Protein AF-A0A849W8J8-F1 (afdb_monomer)

Nearest PDB structures (foldseek):
  1m8l-assembly1_A  TM=4.959E-01  e=6.503E-01  unclassified

Structure (mmCIF, N/CA/C/O backbone):
data_AF-A0A849W8J8-F1
#
_entry.id   AF-A0A849W8J8-F1
#
loop_
_atom_site.group_PDB
_atom_site.id
_atom_site.type_symbol
_atom_site.label_atom_id
_atom_site.label_alt_id
_atom_site.label_comp_id
_atom_site.label_asym_id
_atom_site.label_entity_id
_atom_site.label_seq_id
_atom_site.pdbx_PDB_ins_code
_atom_site.Cartn_x
_atom_site.Cartn_y
_atom_site.Cartn_z
_atom_site.occupancy
_atom_site.B_iso_or_equiv
_atom_site.auth_seq_id
_atom_site.auth_comp_id
_atom_site.auth_asym_id
_atom_site.auth_atom_id
_atom_site.pdbx_PDB_model_num
ATOM 1 N N . MET A 1 1 ? -1.276 -10.943 -43.941 1.00 53.03 1 MET A N 1
ATOM 2 C CA . MET A 1 1 ? -0.793 -9.681 -43.342 1.00 53.03 1 MET A CA 1
ATOM 3 C C . MET A 1 1 ? -0.806 -9.892 -41.832 1.00 53.03 1 MET A C 1
ATOM 5 O O . MET A 1 1 ? -1.826 -10.383 -41.367 1.00 53.03 1 MET A O 1
ATOM 9 N N . PRO A 1 2 ? 0.293 -9.684 -41.085 1.00 53.28 2 PRO A N 1
ATOM 10 C CA . PRO A 1 2 ? 0.269 -9.823 -39.628 1.00 53.28 2 PRO A CA 1
ATOM 11 C C . PRO A 1 2 ? -0.567 -8.690 -39.013 1.00 53.28 2 PRO A C 1
ATOM 13 O O . PRO A 1 2 ? -0.341 -7.524 -39.323 1.00 53.28 2 PRO A O 1
ATOM 16 N N . GLU A 1 3 ? -1.550 -9.045 -38.188 1.00 56.50 3 GLU A N 1
ATOM 17 C CA . GLU A 1 3 ? -2.406 -8.100 -37.460 1.00 56.50 3 GLU A CA 1
ATOM 18 C C . GLU A 1 3 ? -1.561 -7.224 -36.514 1.00 56.50 3 GLU A C 1
ATOM 20 O O . GLU A 1 3 ? -0.694 -7.759 -35.809 1.00 56.50 3 GLU A O 1
ATOM 25 N N . PRO A 1 4 ? -1.786 -5.898 -36.452 1.00 58.97 4 PRO A N 1
ATOM 26 C CA . PRO A 1 4 ? -1.140 -5.066 -35.452 1.00 58.97 4 PRO A CA 1
ATOM 27 C C . PRO A 1 4 ? -1.643 -5.513 -34.080 1.00 58.97 4 PRO A C 1
ATOM 29 O O . PRO A 1 4 ? -2.832 -5.407 -33.778 1.00 58.97 4 PRO A O 1
ATOM 32 N N . ARG A 1 5 ? -0.745 -6.023 -33.231 1.00 62.16 5 ARG A N 1
ATOM 33 C CA . ARG A 1 5 ? -1.063 -6.234 -31.818 1.00 62.16 5 ARG A CA 1
ATOM 34 C C . ARG A 1 5 ? -1.467 -4.874 -31.257 1.00 62.16 5 ARG A C 1
ATOM 36 O O . ARG A 1 5 ? -0.621 -4.001 -31.097 1.00 62.16 5 ARG A O 1
ATOM 43 N N . GLN A 1 6 ? -2.765 -4.673 -31.028 1.00 60.03 6 GLN A N 1
ATOM 44 C CA . GLN A 1 6 ? -3.277 -3.564 -30.230 1.00 60.03 6 GLN A CA 1
ATOM 45 C C . GLN A 1 6 ? -2.776 -3.781 -28.806 1.00 60.03 6 GLN A C 1
ATOM 47 O O . GLN A 1 6 ? -3.475 -4.327 -27.954 1.00 60.03 6 GLN A O 1
ATOM 52 N N . GLU A 1 7 ? -1.529 -3.403 -28.564 1.00 62.34 7 GLU A N 1
ATOM 53 C CA . GLU A 1 7 ? -0.994 -3.277 -27.222 1.00 62.34 7 GLU A CA 1
ATOM 54 C C . GLU A 1 7 ? -1.758 -2.098 -26.614 1.00 62.34 7 GLU A C 1
ATOM 56 O O . GLU A 1 7 ? -1.598 -0.935 -26.995 1.00 62.34 7 GLU A O 1
ATOM 61 N N . LYS A 1 8 ? -2.772 -2.436 -25.810 1.00 76.88 8 LYS A N 1
ATOM 62 C CA . LYS A 1 8 ? -3.707 -1.479 -25.225 1.00 76.88 8 LYS A CA 1
ATOM 63 C C . LYS A 1 8 ? -2.926 -0.622 -24.236 1.00 76.88 8 LYS A C 1
ATOM 65 O O . LYS A 1 8 ? -2.828 -0.965 -23.067 1.00 76.88 8 LYS A O 1
ATOM 70 N N . TRP A 1 9 ? -2.407 0.508 -24.701 1.00 79.75 9 TRP A N 1
ATOM 71 C CA . TRP A 1 9 ? -1.658 1.496 -23.913 1.00 79.75 9 TRP A CA 1
ATOM 72 C C . TRP A 1 9 ? -2.362 1.911 -22.605 1.00 79.75 9 TRP A C 1
ATOM 74 O O . TRP A 1 9 ? -1.715 2.234 -21.613 1.00 79.75 9 TRP A O 1
ATOM 84 N N . TRP A 1 10 ? -3.698 1.866 -22.572 1.00 83.38 10 TRP A N 1
ATOM 85 C CA . TRP A 1 10 ? -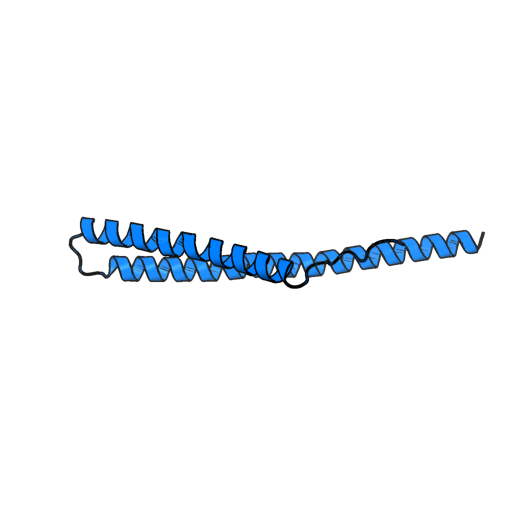4.479 2.142 -21.365 1.00 83.38 10 TRP A CA 1
ATOM 86 C C . TRP A 1 10 ? -4.487 0.980 -20.364 1.00 83.38 10 TRP A C 1
ATOM 88 O O . TRP A 1 10 ? -4.729 1.196 -19.182 1.00 83.38 10 TRP A O 1
ATOM 98 N N . GLN A 1 11 ? -4.287 -0.258 -20.825 1.00 86.12 11 GLN A N 1
ATOM 99 C CA . GLN A 1 11 ? -4.417 -1.471 -20.019 1.00 86.12 11 GLN A CA 1
ATOM 100 C C . GLN A 1 11 ? -3.281 -1.580 -19.002 1.00 86.12 11 GLN A C 1
ATOM 102 O O . GLN A 1 11 ? -3.533 -1.944 -17.858 1.00 86.12 11 GLN A O 1
ATOM 107 N N . GLU A 1 12 ? -2.063 -1.204 -19.389 1.00 82.75 12 GLU A N 1
ATOM 108 C CA . GLU A 1 12 ? -0.911 -1.151 -18.481 1.00 82.75 12 GLU A CA 1
ATOM 109 C C . GLU A 1 12 ? -1.114 -0.105 -17.378 1.00 82.75 12 GLU A C 1
ATOM 111 O O . GLU A 1 12 ? -0.963 -0.407 -16.192 1.00 82.75 12 GLU A O 1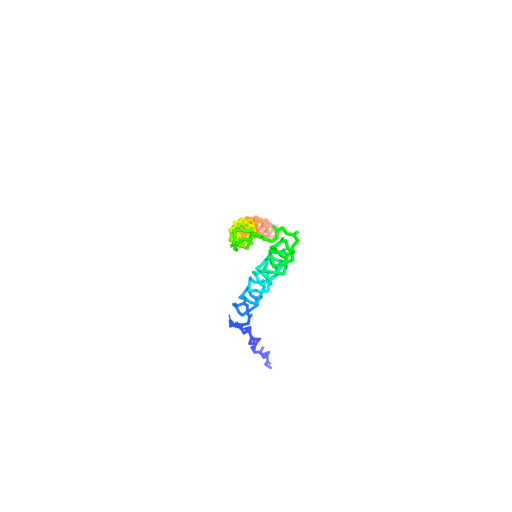
ATOM 116 N N . GLY A 1 13 ? -1.558 1.103 -17.749 1.00 85.38 13 GLY A N 1
ATOM 117 C CA . GLY A 1 13 ? -1.872 2.161 -16.785 1.00 85.38 13 GLY A CA 1
ATOM 118 C C . GLY A 1 13 ? -3.011 1.779 -15.835 1.00 85.38 13 GLY A C 1
ATOM 119 O O . GLY A 1 13 ? -2.930 2.024 -14.631 1.00 85.38 13 GLY A O 1
ATOM 120 N N . LEU A 1 14 ? -4.053 1.121 -16.355 1.00 91.25 14 LEU A N 1
ATOM 121 C CA . LEU A 1 14 ? -5.169 0.630 -15.546 1.00 91.25 14 LEU A CA 1
ATOM 122 C C . LEU A 1 14 ? -4.728 -0.486 -14.586 1.00 91.25 14 LEU A C 1
ATOM 124 O O . LEU A 1 14 ? -5.193 -0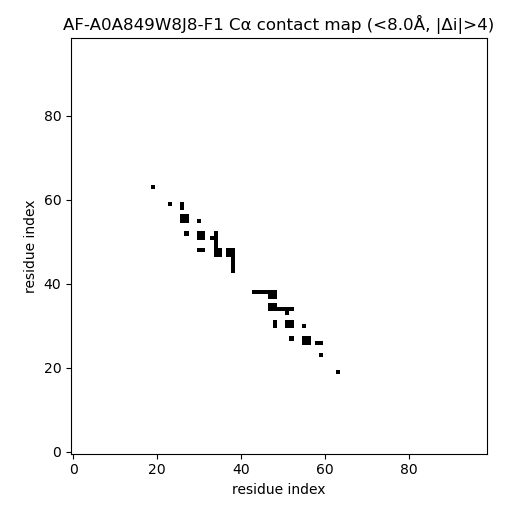.526 -13.450 1.00 91.25 14 LEU A O 1
ATOM 128 N N . GLY A 1 15 ? -3.819 -1.365 -15.019 1.00 88.81 15 GLY A N 1
ATOM 129 C CA . GLY A 1 15 ? -3.255 -2.432 -14.191 1.00 88.81 15 GLY A CA 1
ATOM 130 C C . GLY A 1 15 ? -2.489 -1.888 -12.986 1.00 88.81 15 GLY A C 1
ATOM 131 O O . GLY A 1 15 ? -2.773 -2.277 -11.854 1.00 88.81 15 GLY A O 1
ATOM 132 N N . LEU A 1 16 ? -1.598 -0.917 -13.208 1.00 85.12 16 LEU A N 1
ATOM 133 C CA . LEU A 1 16 ? -0.870 -0.235 -12.132 1.00 85.12 16 LEU A CA 1
ATOM 134 C C . LEU A 1 16 ? -1.815 0.493 -11.168 1.00 85.12 16 LEU A C 1
ATOM 136 O O . LEU A 1 16 ? -1.663 0.389 -9.951 1.00 85.12 16 LEU A O 1
ATOM 140 N N . ALA A 1 17 ? -2.819 1.199 -11.693 1.00 85.94 17 ALA A N 1
ATOM 141 C CA . ALA A 1 17 ? -3.799 1.897 -10.867 1.00 85.94 17 ALA A CA 1
ATOM 142 C C . ALA A 1 17 ? -4.610 0.929 -9.988 1.00 85.94 17 ALA A C 1
ATOM 144 O O . ALA A 1 17 ? -4.821 1.196 -8.804 1.00 85.94 17 ALA A O 1
ATOM 145 N N . MET A 1 18 ? -5.029 -0.211 -10.541 1.00 90.88 18 MET A N 1
ATOM 146 C CA . MET A 1 18 ? -5.757 -1.258 -9.817 1.00 90.88 18 MET A CA 1
ATOM 147 C C . MET A 1 18 ? -4.891 -1.914 -8.740 1.00 90.88 18 MET A C 1
ATOM 149 O O . MET A 1 18 ? -5.362 -2.129 -7.627 1.00 90.88 18 MET A O 1
ATOM 153 N N . GLU A 1 19 ? -3.620 -2.192 -9.027 1.00 86.44 19 GLU A N 1
ATOM 154 C CA . GLU A 1 19 ? -2.722 -2.785 -8.036 1.00 86.44 19 GLU A CA 1
ATOM 155 C C . GLU A 1 19 ? -2.431 -1.817 -6.878 1.00 86.44 19 GLU A C 1
ATOM 157 O O . GLU A 1 19 ? -2.460 -2.217 -5.712 1.00 86.44 19 GLU A O 1
ATOM 162 N N . LEU A 1 20 ? -2.214 -0.531 -7.175 1.00 83.88 20 LEU A N 1
ATOM 163 C CA . LEU A 1 20 ? -1.984 0.500 -6.160 1.00 83.88 20 LEU A CA 1
ATOM 164 C C . LEU A 1 20 ? -3.225 0.747 -5.298 1.00 83.88 20 LEU A C 1
ATOM 166 O O . LEU A 1 20 ? -3.130 0.771 -4.072 1.00 83.88 20 LEU A O 1
ATOM 170 N N . THR A 1 21 ? -4.394 0.911 -5.922 1.00 88.31 21 THR A N 1
ATOM 171 C CA . THR A 1 21 ? -5.659 1.115 -5.198 1.00 88.31 21 THR A CA 1
ATOM 172 C C . THR A 1 21 ? -6.049 -0.125 -4.398 1.00 88.31 21 THR A C 1
ATOM 174 O O . THR A 1 21 ? -6.431 0.003 -3.237 1.00 88.31 21 THR A O 1
ATOM 177 N N . GLY A 1 22 ? -5.857 -1.324 -4.953 1.00 88.38 22 GLY A N 1
ATOM 178 C CA . GLY A 1 22 ? -6.047 -2.587 -4.244 1.00 88.38 22 GLY A CA 1
ATOM 179 C C . GLY A 1 22 ? -5.154 -2.696 -3.008 1.00 88.38 22 GLY A C 1
ATOM 180 O O . GLY A 1 22 ? -5.635 -3.038 -1.928 1.00 88.38 22 GLY A O 1
ATOM 181 N N . TRP A 1 23 ? -3.874 -2.327 -3.129 1.00 84.25 23 TRP A N 1
ATOM 182 C CA . TRP A 1 23 ? -2.943 -2.347 -1.999 1.00 84.25 23 TRP A CA 1
ATOM 183 C C . TRP A 1 23 ? -3.224 -1.259 -0.956 1.00 84.25 23 TRP A C 1
ATOM 185 O O . TRP A 1 23 ? -2.914 -1.461 0.212 1.00 84.25 23 TRP A O 1
ATOM 195 N N . LEU A 1 24 ? -3.820 -0.129 -1.345 1.00 86.38 24 LEU A N 1
ATOM 196 C CA . LEU A 1 24 ? -4.199 0.964 -0.442 1.00 86.38 24 LEU A CA 1
ATOM 197 C C . LEU A 1 24 ? -5.448 0.634 0.386 1.00 86.38 24 LEU A C 1
ATOM 199 O O . LEU A 1 24 ? -5.518 0.964 1.568 1.00 86.38 24 LEU A O 1
ATOM 203 N N . ILE A 1 25 ? -6.427 -0.046 -0.212 1.00 89.00 25 ILE A N 1
ATOM 204 C CA . ILE A 1 25 ? -7.692 -0.397 0.450 1.00 89.00 25 ILE A CA 1
ATOM 205 C C . ILE A 1 25 ? -7.449 -1.340 1.639 1.00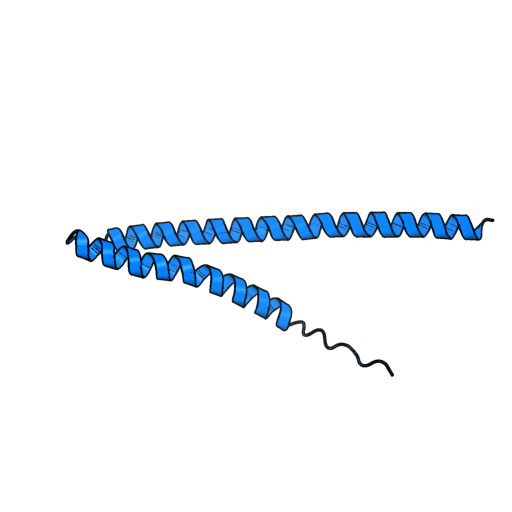 89.00 25 ILE A C 1
ATOM 207 O O . ILE A 1 25 ? -8.054 -1.157 2.693 1.00 89.00 25 ILE A O 1
ATOM 211 N N . ILE A 1 26 ? -6.540 -2.311 1.514 1.00 85.81 26 ILE A N 1
ATOM 212 C CA . ILE A 1 26 ? -6.255 -3.322 2.551 1.00 85.81 26 ILE A CA 1
ATOM 213 C C . ILE A 1 26 ? -5.840 -2.707 3.908 1.00 85.81 26 ILE A C 1
ATOM 215 O O . ILE A 1 26 ? -6.510 -2.981 4.906 1.00 85.81 26 ILE A O 1
ATOM 219 N N . PRO A 1 27 ? -4.779 -1.881 4.003 1.00 83.31 27 PRO A N 1
ATOM 220 C CA . PRO A 1 27 ? -4.351 -1.287 5.267 1.00 83.31 27 PRO A CA 1
ATOM 221 C C . PRO A 1 27 ? -5.371 -0.282 5.808 1.00 83.31 27 PRO A C 1
ATOM 223 O O . PRO A 1 27 ? -5.570 -0.219 7.020 1.00 83.31 27 PRO A O 1
ATOM 226 N N . VAL A 1 28 ? -6.051 0.466 4.931 1.00 85.12 28 VAL A N 1
ATOM 227 C CA . VAL A 1 28 ? -7.062 1.452 5.336 1.00 85.12 28 VAL A CA 1
ATOM 228 C C . VAL A 1 28 ? -8.276 0.765 5.961 1.00 85.12 28 VAL A C 1
ATOM 230 O O . VAL A 1 28 ? -8.662 1.113 7.076 1.00 85.12 28 VAL A O 1
ATOM 233 N N . LEU A 1 29 ? -8.855 -0.244 5.301 1.00 87.88 29 LEU A N 1
ATOM 234 C CA . LEU A 1 29 ? -9.978 -1.003 5.864 1.00 87.88 29 LEU A CA 1
ATOM 235 C C . LEU A 1 29 ? -9.558 -1.806 7.095 1.00 87.88 29 LEU A C 1
ATOM 237 O O . LEU A 1 29 ? -10.307 -1.851 8.071 1.00 87.88 29 LEU A O 1
ATOM 241 N N . GLY A 1 30 ? -8.368 -2.412 7.069 1.00 86.69 30 GLY A N 1
ATOM 242 C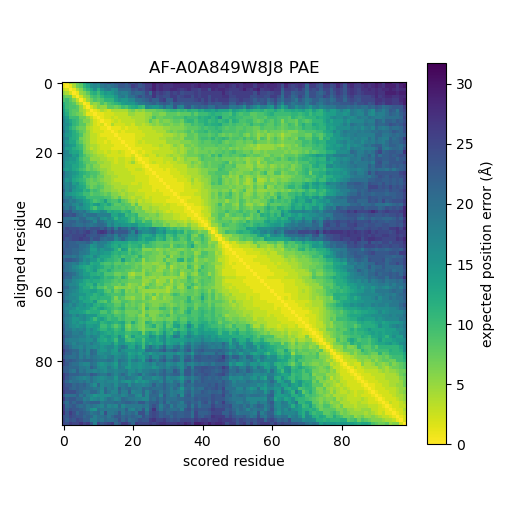 CA . GLY A 1 30 ? -7.819 -3.139 8.210 1.00 86.69 30 GLY A CA 1
ATOM 243 C C . GLY A 1 30 ? -7.753 -2.259 9.455 1.00 86.69 30 GLY A C 1
ATOM 244 O O . GLY A 1 30 ? -8.256 -2.642 10.509 1.00 86.69 30 GLY A O 1
ATOM 245 N N . ALA A 1 31 ? -7.230 -1.042 9.324 1.00 84.06 31 ALA A N 1
ATOM 246 C CA . ALA A 1 31 ? -7.169 -0.084 10.419 1.00 84.06 31 ALA A CA 1
ATOM 247 C C . ALA A 1 31 ? -8.535 0.453 10.848 1.00 84.06 31 ALA A C 1
ATOM 249 O O . ALA A 1 31 ? -8.731 0.703 12.035 1.00 84.06 31 ALA A O 1
ATOM 250 N N . LEU A 1 32 ? -9.490 0.589 9.924 1.00 83.12 32 LEU A N 1
ATOM 251 C CA . LEU A 1 32 ? -10.853 1.009 10.249 1.00 83.12 32 LEU A CA 1
ATOM 252 C C . LEU A 1 32 ? -11.540 -0.015 11.163 1.00 83.12 32 LEU A C 1
ATOM 254 O O . LEU A 1 32 ? -12.119 0.341 12.188 1.00 83.12 32 LEU A O 1
ATOM 258 N N . ILE A 1 33 ? -11.451 -1.298 10.802 1.00 85.12 33 ILE A N 1
ATOM 259 C CA . ILE A 1 33 ? -12.053 -2.397 11.564 1.00 85.12 33 ILE A CA 1
ATOM 260 C C . ILE A 1 33 ? -11.323 -2.566 12.897 1.00 85.12 33 ILE A C 1
ATOM 262 O O . ILE A 1 33 ? -11.965 -2.644 13.946 1.00 85.12 33 ILE A O 1
ATOM 266 N N . LEU A 1 34 ? -9.989 -2.575 12.866 1.00 82.88 34 LEU A N 1
ATOM 267 C CA . LEU A 1 34 ? -9.162 -2.773 14.051 1.00 82.88 34 LEU A CA 1
ATOM 268 C C . LEU A 1 34 ? -9.297 -1.606 15.038 1.00 82.88 34 LEU A C 1
ATOM 270 O O . LEU A 1 34 ? -9.478 -1.835 16.230 1.00 82.88 34 LEU A O 1
ATOM 274 N N . GLY A 1 35 ? -9.299 -0.366 14.544 1.00 76.69 35 GLY A N 1
ATOM 275 C CA . GLY A 1 35 ? -9.481 0.838 15.352 1.00 76.69 35 GLY A CA 1
ATOM 276 C C . GLY A 1 35 ? -10.854 0.890 16.015 1.00 76.69 35 GLY A C 1
ATOM 277 O O . GLY A 1 35 ? -10.942 1.189 17.202 1.00 76.69 35 GLY A O 1
ATOM 278 N N . LYS A 1 36 ? -11.918 0.513 15.293 1.00 75.56 36 LYS A N 1
ATOM 279 C CA . LYS A 1 36 ? -13.285 0.484 15.840 1.00 75.56 36 LYS A CA 1
ATOM 280 C C . LYS A 1 36 ? -13.482 -0.627 16.875 1.00 75.56 36 LYS A C 1
ATOM 282 O O . LYS A 1 36 ? -14.227 -0.444 17.834 1.00 75.56 36 LYS A O 1
ATOM 287 N N . TRP A 1 37 ? -12.823 -1.772 16.689 1.00 78.62 37 TRP A N 1
ATOM 288 C CA . TRP A 1 37 ? -12.816 -2.856 17.673 1.00 78.62 37 TRP A CA 1
ATOM 289 C C . TRP A 1 37 ? -12.064 -2.459 18.949 1.00 78.62 37 TRP A C 1
ATOM 291 O O . TRP A 1 37 ? -12.518 -2.752 20.055 1.00 78.62 37 TRP A O 1
ATOM 301 N N . LEU A 1 38 ? -10.948 -1.742 18.803 1.00 75.31 38 LEU A N 1
ATOM 302 C CA . LEU A 1 38 ? -10.145 -1.277 19.929 1.00 75.31 38 LEU A CA 1
ATOM 303 C C . LEU A 1 38 ? -10.864 -0.172 20.721 1.00 75.31 38 LEU A C 1
ATOM 305 O O . LEU A 1 38 ? -10.895 -0.240 21.945 1.00 75.31 38 LEU A O 1
ATOM 309 N N . ASP A 1 39 ? -11.531 0.770 20.049 1.00 72.44 39 ASP A N 1
ATOM 310 C CA . ASP A 1 39 ? -12.379 1.789 20.697 1.00 72.44 39 ASP A CA 1
ATOM 311 C C . ASP A 1 39 ? -13.479 1.154 21.561 1.00 72.44 39 ASP A C 1
ATOM 313 O O . ASP A 1 39 ? -13.650 1.517 22.724 1.00 72.44 39 ASP A O 1
ATOM 317 N N . GLN A 1 40 ? -14.180 0.142 21.029 1.00 73.31 40 GLN A N 1
ATOM 318 C CA . GLN A 1 40 ? -15.221 -0.583 21.771 1.00 73.31 40 GLN A CA 1
ATOM 319 C C . GLN A 1 40 ? -14.676 -1.348 22.981 1.00 73.31 40 GLN A C 1
ATOM 321 O O . GLN A 1 40 ? -15.410 -1.589 23.936 1.00 73.31 40 GLN A O 1
ATOM 326 N N . ARG A 1 41 ? -13.402 -1.754 22.950 1.00 74.38 41 ARG A N 1
ATOM 327 C CA . ARG A 1 41 ? -12.764 -2.487 24.049 1.00 74.38 41 ARG A CA 1
ATOM 328 C C . ARG A 1 41 ? -12.362 -1.572 25.206 1.00 74.38 41 ARG A C 1
ATOM 330 O O . ARG A 1 41 ? -12.356 -2.039 26.342 1.00 74.38 41 ARG A O 1
ATOM 337 N N . TYR A 1 42 ? -12.016 -0.317 24.921 1.00 73.94 42 TYR A N 1
ATOM 338 C CA . TYR A 1 42 ? -11.457 0.628 25.894 1.00 73.94 42 TYR A CA 1
ATOM 339 C C . TYR A 1 42 ? -12.418 1.757 26.306 1.00 73.94 42 TYR A C 1
ATOM 341 O O . TYR A 1 42 ? -11.999 2.626 27.069 1.00 73.94 42 TYR A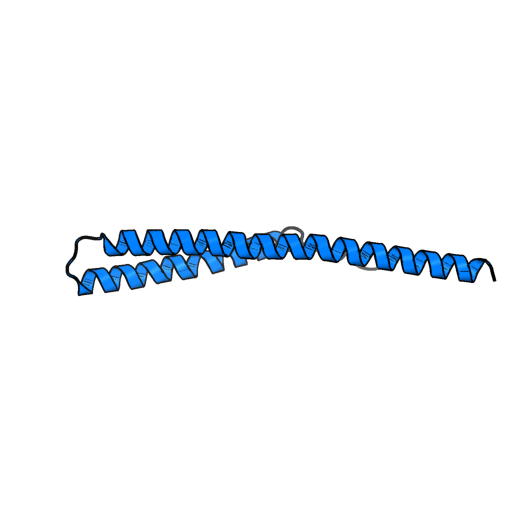 O 1
ATOM 349 N N . ASP A 1 43 ? -13.667 1.763 25.811 1.00 67.94 43 ASP A N 1
ATOM 350 C CA . ASP A 1 43 ? -14.703 2.790 26.084 1.00 67.94 43 ASP A CA 1
ATOM 351 C C . ASP A 1 43 ? -14.170 4.230 25.934 1.00 67.94 43 ASP A C 1
ATOM 353 O O . ASP A 1 43 ? -14.540 5.176 26.630 1.00 67.94 43 ASP A O 1
ATOM 357 N N . SER A 1 44 ? -13.183 4.373 25.052 1.00 60.84 44 SER A N 1
ATOM 358 C CA . SER A 1 44 ? -12.428 5.598 24.860 1.00 60.84 44 SER A CA 1
ATOM 359 C C . SER A 1 44 ? -13.055 6.361 23.699 1.00 60.84 44 SER A C 1
ATOM 361 O O . SER A 1 44 ? -13.433 5.773 22.690 1.00 60.84 44 SER A O 1
ATOM 363 N N . ALA A 1 45 ? -13.174 7.684 23.835 1.00 62.62 45 ALA A N 1
ATOM 364 C CA . ALA A 1 45 ? -13.490 8.572 22.714 1.00 62.62 45 ALA A CA 1
ATOM 365 C C . ALA A 1 45 ? -12.528 8.287 21.534 1.00 62.62 45 ALA A C 1
ATOM 367 O O . ALA A 1 45 ? -11.416 7.841 21.816 1.00 62.62 45 ALA A O 1
ATOM 368 N N . PRO A 1 46 ? -12.887 8.575 20.260 1.00 70.38 46 PRO A N 1
ATOM 369 C CA . PRO A 1 46 ? -12.318 7.958 1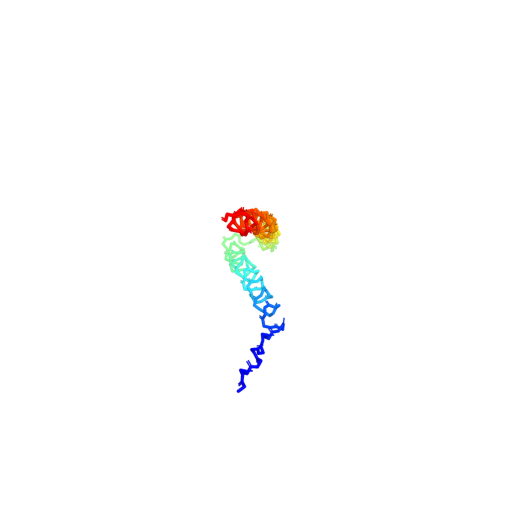9.046 1.00 70.38 46 PRO A CA 1
ATOM 370 C C . PRO A 1 46 ? -10.877 8.365 18.686 1.00 70.38 46 PRO A C 1
ATOM 372 O O . PRO A 1 46 ? -10.551 8.766 17.569 1.00 70.38 46 PRO A O 1
ATOM 375 N N . TRP A 1 47 ? -9.978 8.250 19.653 1.00 74.69 47 TRP A N 1
ATOM 376 C CA . TRP A 1 47 ? -8.550 8.511 19.589 1.00 74.69 47 TRP A CA 1
ATOM 377 C C . TRP A 1 47 ? -7.790 7.291 19.073 1.00 74.69 47 TRP A C 1
ATOM 379 O O . TRP A 1 47 ? -6.828 7.449 18.322 1.00 74.69 47 TRP A O 1
ATOM 389 N N . LEU A 1 48 ? -8.233 6.072 19.404 1.00 71.81 48 LEU A N 1
ATOM 390 C CA . LEU A 1 48 ? -7.629 4.839 18.883 1.00 71.81 48 LEU A CA 1
ATOM 391 C C . LEU A 1 48 ? -7.923 4.660 17.395 1.00 71.81 48 LEU A C 1
ATOM 393 O O . LEU A 1 48 ? -7.060 4.206 16.643 1.00 71.81 48 LEU A O 1
ATOM 397 N N . PHE A 1 49 ? -9.104 5.093 16.958 1.00 74.75 49 PHE A N 1
ATOM 398 C CA . PHE A 1 49 ? -9.437 5.208 15.545 1.00 74.75 49 PHE A CA 1
ATOM 399 C C . PHE A 1 49 ? -8.492 6.171 14.807 1.00 74.75 49 PHE A C 1
ATOM 401 O O . PHE A 1 49 ? -7.958 5.826 13.747 1.00 74.75 49 PHE A O 1
ATOM 408 N N . LEU A 1 50 ? -8.237 7.353 15.385 1.00 80.19 50 LEU A N 1
ATOM 409 C CA . LEU A 1 50 ? -7.320 8.348 14.821 1.00 80.19 50 LEU A CA 1
ATOM 410 C C . LEU A 1 50 ? -5.892 7.792 14.719 1.00 80.19 50 LEU A C 1
ATOM 412 O O . LEU A 1 50 ? -5.249 7.916 13.677 1.00 80.19 50 LEU A O 1
ATOM 416 N N . LEU A 1 51 ? -5.421 7.120 15.774 1.00 82.81 51 LEU A N 1
ATOM 417 C CA . LEU A 1 51 ? -4.099 6.499 15.817 1.00 82.81 51 LEU A CA 1
ATOM 418 C C . LEU A 1 51 ? -3.967 5.365 14.790 1.00 82.81 51 LEU A C 1
ATOM 420 O O . LEU A 1 51 ? -2.988 5.328 14.049 1.00 82.81 51 LEU A O 1
ATOM 424 N N . CYS A 1 52 ? -4.958 4.473 14.690 1.00 80.38 52 CYS A N 1
ATOM 425 C CA . CYS A 1 52 ? -4.962 3.398 13.693 1.00 80.38 52 CYS A CA 1
ATOM 426 C C . CYS A 1 52 ? -4.953 3.951 12.266 1.00 80.38 52 CYS A C 1
ATOM 428 O O . CYS A 1 52 ? -4.197 3.467 11.426 1.00 80.38 52 CYS A O 1
ATOM 430 N N . THR A 1 53 ? -5.742 4.991 11.998 1.00 82.00 53 THR A N 1
ATOM 431 C CA . THR A 1 53 ? -5.781 5.641 10.682 1.00 82.00 53 THR A CA 1
ATOM 432 C C . THR A 1 53 ? -4.440 6.297 10.350 1.00 82.00 53 THR A C 1
ATOM 434 O O . THR A 1 53 ? -3.932 6.123 9.243 1.00 82.00 53 THR A O 1
ATOM 437 N N . ALA A 1 54 ? -3.816 6.987 11.311 1.00 86.19 54 ALA A N 1
ATOM 438 C CA . ALA A 1 54 ? -2.492 7.582 11.138 1.00 86.19 54 ALA A CA 1
ATOM 439 C C . ALA A 1 54 ? -1.417 6.519 10.851 1.00 86.19 54 ALA A C 1
ATOM 441 O O . ALA A 1 54 ? -0.614 6.681 9.933 1.00 86.19 54 ALA A O 1
ATOM 442 N N . ILE A 1 55 ? -1.437 5.396 11.575 1.00 87.50 55 ILE A N 1
ATOM 443 C CA . ILE A 1 55 ? -0.514 4.276 11.351 1.00 87.50 55 ILE A CA 1
ATOM 444 C C . ILE A 1 55 ? -0.743 3.648 9.968 1.00 87.50 55 ILE A C 1
ATOM 446 O O . ILE A 1 55 ? 0.217 3.422 9.235 1.00 87.50 55 ILE A O 1
ATOM 450 N N . ALA A 1 56 ? -1.995 3.419 9.565 1.00 85.25 56 ALA A N 1
ATOM 451 C CA . ALA A 1 56 ? -2.329 2.881 8.244 1.00 85.25 56 ALA A CA 1
ATOM 452 C C . ALA A 1 56 ? -1.864 3.787 7.104 1.00 85.25 56 ALA A C 1
ATOM 454 O O . ALA A 1 56 ? -1.380 3.306 6.076 1.00 85.25 56 ALA A O 1
ATOM 455 N N . PHE A 1 57 ? -1.982 5.099 7.300 1.00 87.00 57 PHE A N 1
ATOM 456 C CA . PHE A 1 57 ? -1.513 6.094 6.351 1.00 87.00 57 PHE A CA 1
ATOM 457 C C . PHE A 1 57 ? 0.011 6.042 6.198 1.00 87.00 57 PHE A C 1
ATOM 459 O O . PHE A 1 57 ? 0.517 5.994 5.078 1.00 87.00 57 PHE A O 1
ATOM 466 N N . ILE A 1 58 ? 0.748 5.946 7.310 1.00 90.69 58 ILE A N 1
ATOM 467 C CA . ILE A 1 58 ? 2.211 5.796 7.293 1.00 90.69 58 ILE A CA 1
ATOM 468 C C . ILE A 1 58 ? 2.618 4.491 6.596 1.00 90.69 58 ILE A C 1
ATOM 470 O O . ILE A 1 58 ? 3.477 4.514 5.716 1.00 90.69 58 ILE A O 1
ATOM 474 N N . ILE A 1 59 ? 1.974 3.366 6.925 1.00 87.38 59 ILE A N 1
ATOM 475 C CA . ILE A 1 59 ? 2.242 2.063 6.295 1.00 87.38 59 ILE A CA 1
ATOM 476 C C . ILE A 1 59 ? 1.984 2.124 4.786 1.00 87.38 59 ILE A C 1
ATOM 478 O O . ILE A 1 59 ? 2.784 1.613 4.003 1.00 87.38 59 ILE A O 1
ATOM 482 N N . THR A 1 60 ? 0.904 2.785 4.370 1.00 85.62 60 THR A N 1
ATOM 483 C CA . THR A 1 60 ? 0.566 2.983 2.955 1.00 85.62 60 THR A CA 1
ATOM 484 C C . THR A 1 60 ? 1.644 3.794 2.239 1.00 85.62 60 THR A C 1
ATOM 486 O O . THR A 1 60 ? 2.160 3.348 1.215 1.00 85.62 60 THR A O 1
ATOM 489 N N . CYS A 1 61 ? 2.048 4.937 2.799 1.00 86.19 61 CYS A N 1
ATOM 490 C CA . CYS A 1 61 ? 3.120 5.765 2.245 1.00 86.19 61 CYS A CA 1
ATOM 491 C C . CYS A 1 61 ? 4.432 4.980 2.115 1.00 86.19 61 CYS A C 1
ATOM 493 O O . CYS A 1 61 ? 5.034 4.963 1.041 1.00 86.19 61 CYS A O 1
ATOM 495 N N . CYS A 1 62 ? 4.851 4.274 3.168 1.00 88.56 62 CYS A N 1
ATOM 496 C CA . CYS A 1 62 ? 6.062 3.456 3.135 1.00 88.56 62 CYS A CA 1
ATOM 497 C C . CYS A 1 62 ? 5.968 2.322 2.103 1.00 88.56 62 CYS A C 1
ATOM 499 O O . CYS A 1 62 ? 6.919 2.106 1.356 1.00 88.56 62 CYS A O 1
ATOM 501 N N . GLY A 1 63 ? 4.831 1.625 2.021 1.00 83.44 63 GLY A N 1
ATOM 502 C CA . GLY A 1 63 ? 4.620 0.523 1.080 1.00 83.44 63 GLY A CA 1
ATOM 503 C C . GLY A 1 63 ? 4.665 0.967 -0.383 1.00 83.44 63 GLY A C 1
ATOM 504 O O . GLY A 1 63 ? 5.313 0.314 -1.203 1.00 83.44 63 GLY A O 1
ATOM 505 N N . ILE A 1 64 ? 4.041 2.105 -0.703 1.00 83.62 64 ILE A N 1
ATOM 506 C CA . ILE A 1 64 ? 4.071 2.687 -2.052 1.00 83.62 64 ILE A CA 1
ATOM 507 C C . ILE A 1 64 ? 5.495 3.108 -2.417 1.00 83.62 64 ILE A C 1
ATOM 509 O O . ILE A 1 64 ? 5.965 2.758 -3.496 1.00 83.62 64 ILE A O 1
ATOM 513 N N . ILE A 1 65 ? 6.205 3.803 -1.519 1.00 85.69 65 ILE A N 1
ATOM 514 C CA . ILE A 1 65 ? 7.590 4.237 -1.758 1.00 85.69 65 ILE A CA 1
ATOM 515 C C . ILE A 1 65 ? 8.502 3.030 -1.989 1.00 85.69 65 ILE A C 1
ATOM 517 O O . ILE A 1 65 ? 9.316 3.049 -2.909 1.00 85.69 65 ILE A O 1
ATOM 521 N N . TYR A 1 66 ? 8.352 1.964 -1.199 1.00 86.81 66 TYR A N 1
ATOM 522 C CA . TYR A 1 66 ? 9.171 0.762 -1.341 1.00 86.81 66 TYR A CA 1
ATOM 523 C C . TYR A 1 66 ? 8.912 0.054 -2.675 1.00 86.81 66 TYR A C 1
ATOM 525 O O . TYR A 1 66 ? 9.858 -0.275 -3.389 1.00 86.81 66 TYR A O 1
ATOM 533 N N . LYS A 1 67 ? 7.638 -0.124 -3.058 1.00 82.25 67 LYS A N 1
ATOM 534 C CA . LYS A 1 67 ? 7.282 -0.690 -4.367 1.00 82.25 67 LYS A CA 1
ATOM 535 C C . LYS A 1 67 ? 7.797 0.187 -5.509 1.00 82.25 67 LYS A C 1
ATOM 537 O O . LYS A 1 67 ? 8.459 -0.327 -6.403 1.00 82.25 67 LYS A O 1
ATOM 542 N N . ALA A 1 68 ? 7.571 1.497 -5.456 1.00 82.56 68 ALA A N 1
ATOM 543 C CA . ALA A 1 68 ? 8.033 2.429 -6.482 1.00 82.56 68 ALA A CA 1
ATOM 544 C C . ALA A 1 68 ? 9.566 2.424 -6.628 1.00 82.56 68 ALA A C 1
ATOM 546 O O . ALA A 1 68 ? 10.080 2.403 -7.745 1.00 82.56 68 ALA A O 1
ATOM 547 N N . ALA A 1 69 ? 10.303 2.380 -5.514 1.00 83.00 69 ALA A N 1
ATOM 548 C CA . ALA A 1 69 ? 11.762 2.316 -5.520 1.00 83.00 69 ALA A CA 1
ATOM 549 C C . ALA A 1 69 ? 12.289 1.007 -6.130 1.00 83.00 69 ALA A C 1
ATOM 551 O O . ALA A 1 69 ? 13.266 1.031 -6.881 1.00 83.00 69 ALA A O 1
ATOM 552 N N . THR A 1 70 ? 11.640 -0.125 -5.846 1.00 82.06 70 THR A N 1
ATOM 553 C CA . THR A 1 70 ? 11.974 -1.414 -6.467 1.00 82.06 70 THR A CA 1
ATOM 554 C C . THR A 1 70 ? 11.720 -1.386 -7.972 1.00 82.06 70 THR A C 1
ATOM 556 O O . THR A 1 70 ? 12.627 -1.706 -8.737 1.00 82.06 70 THR A O 1
ATOM 559 N N . TRP A 1 71 ? 10.552 -0.904 -8.408 1.00 78.00 71 TRP A N 1
ATOM 560 C CA . TRP A 1 71 ? 10.222 -0.765 -9.832 1.00 78.00 71 TRP A CA 1
ATOM 561 C C . TRP A 1 71 ? 11.233 0.118 -10.575 1.00 78.00 71 TRP A C 1
ATOM 563 O O . TRP A 1 71 ? 11.700 -0.226 -11.659 1.00 78.00 71 TRP A O 1
ATOM 573 N N . MET A 1 72 ? 11.640 1.237 -9.975 1.00 76.69 72 MET A N 1
ATOM 574 C CA . MET A 1 72 ? 12.603 2.153 -10.588 1.00 76.69 72 MET A CA 1
ATOM 575 C C . MET A 1 72 ? 14.012 1.544 -10.720 1.00 76.69 72 MET A C 1
ATOM 577 O O . MET A 1 72 ? 14.736 1.836 -11.678 1.00 76.69 72 MET A O 1
ATOM 581 N N . ARG A 1 73 ? 14.402 0.661 -9.791 1.00 75.44 73 ARG A N 1
ATOM 582 C CA . ARG A 1 73 ? 15.664 -0.097 -9.852 1.00 75.44 73 ARG A CA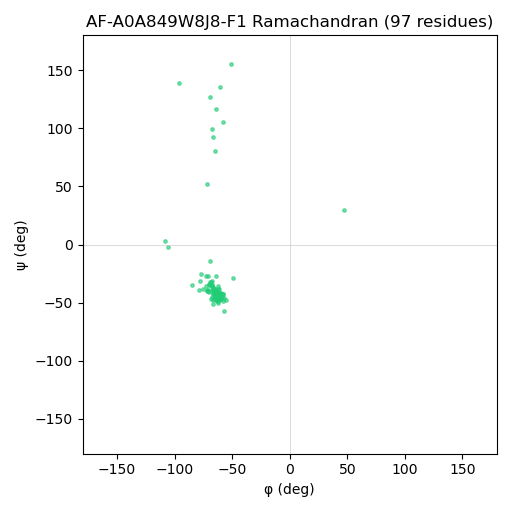 1
ATOM 583 C C . ARG A 1 73 ? 15.657 -1.197 -10.910 1.00 75.44 73 ARG A C 1
ATOM 585 O O . ARG A 1 73 ? 16.684 -1.445 -11.541 1.00 75.44 73 ARG A O 1
ATOM 592 N N . GLU A 1 74 ? 14.517 -1.838 -11.115 1.00 75.38 74 GLU A N 1
ATOM 593 C CA . GLU A 1 74 ? 14.364 -2.896 -12.114 1.00 75.38 74 GLU A CA 1
ATOM 594 C C . GLU A 1 74 ? 14.481 -2.325 -13.531 1.00 75.38 74 GLU A C 1
ATOM 596 O O . GLU A 1 74 ? 15.314 -2.778 -14.316 1.00 75.38 74 GLU A O 1
ATOM 601 N N . ILE A 1 75 ? 13.804 -1.200 -13.790 1.00 72.44 75 ILE A N 1
ATOM 602 C CA . ILE A 1 75 ? 13.892 -0.475 -15.067 1.00 72.44 75 ILE A CA 1
ATOM 603 C C . ILE A 1 75 ? 15.338 -0.059 -15.381 1.00 72.44 75 ILE A C 1
ATOM 605 O O . ILE A 1 75 ? 15.796 -0.194 -16.510 1.00 72.44 75 ILE A O 1
ATOM 609 N N . SER A 1 76 ? 16.098 0.431 -14.400 1.00 63.69 76 SER A N 1
ATOM 610 C CA . SER A 1 76 ? 17.487 0.863 -14.630 1.00 63.69 76 SER A CA 1
ATOM 611 C C . SER A 1 76 ? 18.460 -0.304 -14.849 1.00 63.69 76 SER A C 1
ATOM 613 O O . SER A 1 76 ? 19.454 -0.155 -15.565 1.00 63.69 76 SER A O 1
ATOM 615 N N . THR A 1 77 ? 18.166 -1.479 -14.292 1.00 64.81 77 THR A N 1
ATOM 616 C CA . THR A 1 77 ? 18.994 -2.682 -14.455 1.00 64.81 77 THR A CA 1
ATOM 617 C C . THR A 1 77 ? 18.748 -3.365 -15.803 1.00 64.81 77 THR A C 1
ATOM 619 O O . THR A 1 77 ? 19.706 -3.784 -16.463 1.00 64.81 77 THR A O 1
ATOM 622 N N . ASP A 1 78 ? 17.495 -3.419 -16.257 1.00 64.25 78 ASP A N 1
ATOM 623 C CA . ASP A 1 78 ? 17.128 -4.040 -17.536 1.00 64.25 78 ASP A CA 1
ATOM 624 C C . ASP A 1 78 ? 17.657 -3.264 -18.747 1.00 64.25 78 ASP A C 1
ATOM 626 O O . ASP A 1 78 ? 18.137 -3.869 -19.710 1.00 64.25 78 ASP A O 1
ATOM 630 N N . GLN A 1 79 ? 17.690 -1.931 -18.669 1.00 63.06 79 GLN A N 1
ATOM 631 C CA . GLN A 1 79 ? 18.272 -1.084 -19.718 1.00 63.06 79 GLN A CA 1
ATOM 632 C C . GLN A 1 79 ? 19.776 -1.344 -19.903 1.00 63.06 79 GLN A C 1
ATOM 634 O O . GLN A 1 79 ? 20.279 -1.394 -21.026 1.00 63.06 79 GLN A O 1
ATOM 639 N N . ASN A 1 80 ? 20.506 -1.568 -18.805 1.00 65.31 80 ASN A N 1
ATOM 640 C CA . ASN A 1 80 ? 21.939 -1.849 -18.858 1.00 65.31 80 ASN A CA 1
ATOM 641 C C . ASN A 1 80 ? 22.220 -3.260 -19.413 1.00 65.31 80 ASN A C 1
ATOM 643 O O . ASN A 1 80 ? 23.116 -3.451 -20.237 1.00 65.31 80 ASN A O 1
ATOM 647 N N . LYS A 1 81 ? 21.419 -4.265 -19.033 1.00 68.25 81 LYS A N 1
ATOM 648 C CA . LYS A 1 81 ? 21.546 -5.626 -19.582 1.00 68.25 81 LYS A CA 1
ATOM 649 C C . LYS A 1 81 ? 21.231 -5.698 -21.076 1.00 68.25 81 LYS A C 1
ATOM 651 O O . LYS A 1 81 ? 21.939 -6.407 -21.792 1.00 68.25 81 LYS A O 1
ATOM 656 N N . GLN A 1 82 ? 20.216 -4.974 -21.555 1.00 75.25 82 GLN A N 1
ATOM 657 C CA . GLN A 1 82 ? 19.903 -4.933 -22.986 1.00 75.25 82 GLN A CA 1
ATOM 658 C C . GLN A 1 82 ? 21.044 -4.321 -23.803 1.00 75.25 82 GLN A C 1
ATOM 660 O O . GLN A 1 82 ? 21.484 -4.944 -24.768 1.00 75.25 82 GLN A O 1
ATOM 665 N N . ASN A 1 83 ? 21.578 -3.168 -23.391 1.00 73.75 83 ASN A N 1
ATOM 666 C CA . ASN A 1 83 ? 22.676 -2.517 -24.113 1.00 73.75 83 ASN A CA 1
ATOM 667 C C . ASN A 1 83 ? 23.920 -3.409 -24.223 1.00 73.75 83 ASN A C 1
ATOM 669 O O . ASN A 1 83 ? 24.432 -3.594 -25.324 1.00 73.75 83 ASN A O 1
ATOM 673 N N . ASN A 1 84 ? 24.341 -4.055 -23.132 1.00 77.00 84 ASN A N 1
ATOM 674 C CA . ASN A 1 84 ? 25.504 -4.949 -23.163 1.00 77.00 84 ASN A CA 1
ATOM 675 C C . ASN A 1 84 ? 25.307 -6.157 -24.101 1.00 77.00 84 ASN A C 1
ATOM 677 O O . ASN A 1 84 ? 26.250 -6.604 -24.755 1.00 77.00 84 ASN A O 1
ATOM 681 N N . ASN A 1 85 ? 24.087 -6.698 -24.191 1.00 78.25 85 ASN A N 1
ATOM 682 C CA . ASN A 1 85 ? 23.788 -7.822 -25.083 1.00 78.25 85 ASN A CA 1
ATOM 683 C C . ASN A 1 85 ? 23.788 -7.383 -26.559 1.00 78.25 85 ASN A C 1
ATOM 685 O O . ASN A 1 85 ? 24.328 -8.081 -27.418 1.00 78.25 85 ASN A O 1
ATOM 689 N N . LEU A 1 86 ? 23.254 -6.193 -26.850 1.00 81.62 86 LEU A N 1
ATOM 690 C CA . LEU A 1 86 ? 23.287 -5.590 -28.186 1.00 81.62 86 LEU A CA 1
ATOM 691 C C . LEU A 1 86 ? 24.724 -5.301 -28.643 1.00 81.62 86 LEU A C 1
ATOM 693 O O . LEU A 1 86 ? 25.080 -5.612 -29.782 1.00 81.62 86 LEU A O 1
ATOM 697 N N . GLU A 1 87 ? 25.572 -4.785 -27.751 1.00 79.94 87 GLU A N 1
ATOM 698 C CA . GLU A 1 87 ? 26.996 -4.580 -28.022 1.00 79.94 87 GLU A CA 1
ATOM 699 C C . GLU A 1 87 ? 27.726 -5.905 -28.273 1.00 79.94 87 GLU A C 1
ATOM 701 O O . GLU A 1 87 ? 28.463 -6.021 -29.253 1.00 79.94 87 GLU A O 1
ATOM 706 N N . ALA A 1 88 ? 27.477 -6.940 -27.464 1.00 80.69 88 ALA A N 1
ATOM 707 C CA . ALA A 1 88 ? 28.066 -8.264 -27.668 1.00 80.69 88 ALA A CA 1
ATOM 708 C C . ALA A 1 88 ? 27.657 -8.885 -29.019 1.00 80.69 88 ALA A C 1
ATOM 710 O O . ALA A 1 88 ? 28.509 -9.394 -29.749 1.00 80.69 88 ALA A O 1
ATOM 711 N N . LYS A 1 89 ? 26.375 -8.788 -29.404 1.00 79.88 89 LYS A N 1
ATOM 712 C CA . LYS A 1 89 ? 25.871 -9.265 -30.708 1.00 79.88 89 LYS A CA 1
ATOM 713 C C . LYS A 1 89 ? 26.470 -8.496 -31.885 1.00 79.88 89 LYS A C 1
ATOM 715 O O . LYS A 1 89 ? 26.779 -9.101 -32.909 1.00 79.88 89 LYS A O 1
ATOM 720 N N . SER A 1 90 ? 26.649 -7.184 -31.732 1.00 81.88 90 SER A N 1
ATOM 721 C CA . SER A 1 90 ? 27.299 -6.320 -32.723 1.00 81.88 90 SER A CA 1
ATOM 722 C C . SER A 1 90 ? 28.747 -6.752 -32.979 1.00 81.88 90 SER A C 1
ATOM 724 O O . SER A 1 90 ? 29.132 -6.950 -34.132 1.00 81.88 90 SER A O 1
ATOM 726 N N . LYS A 1 91 ? 29.526 -7.011 -31.918 1.00 79.69 91 LYS A N 1
ATOM 727 C CA . LYS A 1 91 ? 30.926 -7.448 -32.057 1.00 79.69 91 LYS A CA 1
ATOM 728 C C . LYS A 1 91 ? 31.060 -8.825 -32.701 1.00 79.69 91 LYS A C 1
ATOM 730 O O . LYS A 1 91 ? 31.966 -9.024 -33.505 1.00 79.69 91 LYS A O 1
ATOM 735 N N . ILE A 1 92 ? 30.161 -9.758 -32.388 1.00 83.12 92 ILE A N 1
ATOM 736 C CA . ILE A 1 92 ? 30.162 -11.093 -33.007 1.00 83.12 92 ILE A CA 1
ATOM 737 C C . ILE A 1 92 ? 29.861 -10.988 -34.509 1.00 83.12 92 ILE A C 1
ATOM 739 O O . ILE A 1 92 ? 30.567 -11.584 -35.316 1.00 83.12 92 ILE A O 1
ATOM 743 N N . ASN A 1 93 ? 28.875 -10.172 -34.891 1.00 82.25 93 ASN A N 1
ATOM 744 C CA . ASN A 1 93 ? 28.490 -9.990 -36.291 1.00 82.25 93 ASN A CA 1
ATOM 745 C C . ASN A 1 93 ? 29.568 -9.275 -37.133 1.00 82.25 93 ASN A C 1
ATOM 747 O O . ASN A 1 93 ? 29.744 -9.604 -38.302 1.00 82.25 93 ASN A O 1
ATOM 751 N N . ASP A 1 94 ? 30.312 -8.320 -36.559 1.00 80.94 94 ASP A N 1
ATOM 752 C CA . ASP A 1 94 ? 31.449 -7.675 -37.248 1.00 80.94 94 ASP A CA 1
ATOM 753 C C . ASP A 1 94 ? 32.636 -8.637 -37.443 1.00 80.94 94 ASP A C 1
ATOM 755 O O . ASP A 1 94 ? 33.332 -8.572 -38.455 1.00 80.94 94 ASP A O 1
ATOM 759 N N . SER A 1 95 ? 32.830 -9.568 -36.501 1.00 76.38 95 SER A N 1
ATOM 760 C CA . SER A 1 95 ? 33.909 -10.567 -36.539 1.00 76.38 95 SER A CA 1
ATOM 761 C C . SER A 1 95 ? 33.683 -11.632 -37.618 1.00 76.38 95 SER A C 1
ATOM 763 O O . SER A 1 95 ? 34.620 -12.017 -38.315 1.00 76.38 95 SER A O 1
ATOM 765 N N . ASP A 1 96 ? 32.433 -12.072 -37.780 1.00 78.50 96 ASP A N 1
ATOM 766 C CA . ASP A 1 96 ? 32.020 -13.039 -38.807 1.00 78.50 96 ASP A CA 1
ATOM 767 C C . ASP A 1 96 ? 32.161 -12.441 -40.220 1.00 78.50 96 ASP A C 1
ATOM 769 O O . ASP A 1 96 ? 32.666 -13.070 -41.140 1.00 78.50 96 ASP A O 1
ATOM 773 N N . LYS A 1 97 ? 31.848 -11.148 -40.378 1.00 72.69 97 LYS A N 1
ATOM 774 C CA . LYS A 1 97 ? 31.940 -10.441 -41.667 1.00 72.69 97 LYS A CA 1
ATOM 775 C C . LYS A 1 97 ? 33.365 -10.205 -42.179 1.00 72.69 97 LYS A C 1
ATOM 777 O O . LYS A 1 97 ? 33.528 -9.773 -43.321 1.00 72.69 97 LYS A O 1
ATOM 782 N N . ARG A 1 98 ? 34.369 -10.374 -41.316 1.00 72.00 98 ARG A N 1
ATOM 783 C CA . ARG A 1 98 ? 35.785 -10.097 -41.602 1.00 72.00 98 ARG A CA 1
ATOM 784 C C . ARG A 1 98 ? 36.615 -11.379 -41.798 1.00 72.00 98 ARG A C 1
ATOM 786 O O . ARG A 1 98 ? 37.811 -11.264 -42.063 1.00 72.00 98 ARG A O 1
ATOM 793 N N . SER A 1 99 ? 35.995 -12.553 -41.655 1.00 63.44 99 SER A N 1
AT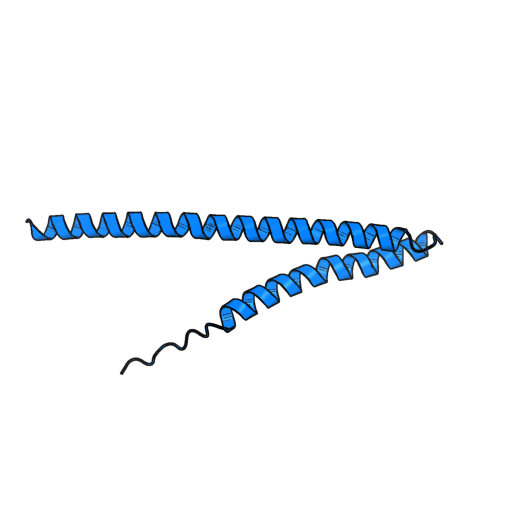OM 794 C CA . SER A 1 99 ? 36.578 -13.879 -41.923 1.00 63.44 99 SER A CA 1
ATOM 795 C C . SER A 1 99 ? 36.195 -14.370 -43.319 1.00 63.44 99 SER A C 1
ATOM 797 O O . SER A 1 99 ? 37.004 -15.122 -43.903 1.00 63.44 99 SER A O 1
#

Mean predicted aligned error: 12.71 Å

Foldseek 3Di:
DDDPPPPPPVVVVVVVVCVLVVVLCVQQVVLQVVQVVVCVVPVDDSPSSVVSNVVSVVVSVVVVVVVVVVVVVVVVVVVVVVVVVVVVVVVVVVVVVVD

Sequence (99 aa):
MPEPRQEKWWQEGLGLAMELTGWLIIPVLGALILGKWLDQRYDSAPWLFLLCTAIAFIITCCGIIYKAATWMREISTDQNKQNNNLEAKSKINDSDKRS

pLDDT: mean 78.18, std 9.03, range [53.03, 91.25]

Secondary structure (DSSP, 8-state):
-PPP----HHHHHHHHHHHHHHHHHHHHHHHHHHHHHHHHHHT--THHHHHHHHHHHHHHHHHHHHHHHHHHHHHHHHHHHHHHHHHHHHHHHHHHTT-

Solvent-accessible surface area (backbone atoms only — not comparable to full-atom values): 5521 Å² total; per-residue (Å²): 130,88,77,80,78,77,73,56,75,63,54,60,57,49,48,54,52,50,54,52,52,56,61,47,49,52,45,48,54,50,22,52,55,50,13,53,54,49,25,71,72,64,81,45,74,74,54,50,36,51,50,29,46,53,51,26,51,51,52,45,55,53,51,52,51,52,52,53,53,51,53,57,51,49,57,59,51,53,55,53,54,50,52,55,51,52,53,53,52,49,54,53,55,57,54,63,76,74,109

Radius of gyration: 24.72 Å; Cα contacts (8 Å, |Δi|>4): 33; chains: 1; bounding box: 52×22×69 Å